Protein AF-A0A7C1E7D8-F1 (afdb_monomer)

Nearest PDB structures (foldseek):
  6buw-assembly2_Y2  TM=8.806E-01  e=8.235E-03  Thermus thermophilus HB8
  8fom-assembly2_Y2  TM=8.813E-01  e=1.867E-02  Thermus thermophilus HB8
  6nta-assembly1_R2  TM=8.692E-01  e=2.118E-02  Thermus thermophilus HB8
  4v8q-assembly1_A2  TM=8.624E-01  e=1.646E-02  Thermus thermophilus HB8
  4v7j-assembly2_B2  TM=8.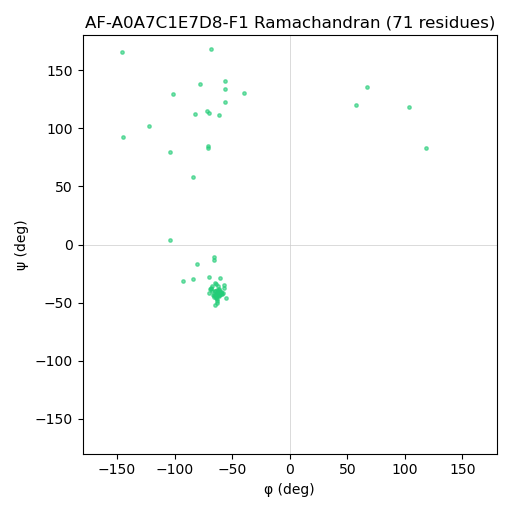790E-01  e=2.402E-02  Thermus thermophilus HB8

Sequence (73 aa):
MKKLTVEEVEQELEDARAEMWRLRFRAATEQLDNPMLTRHRRRDIARMLTVLKEHRDPNHPTVLASREGGSES

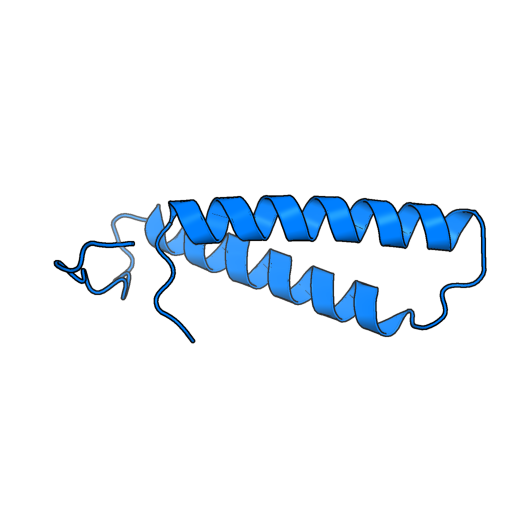Radius of gyration: 15.89 Å; Cα contacts (8 Å, |Δi|>4): 29; chains: 1; bounding box: 33×21×45 Å

Secondary structure (DSSP, 8-state):
-----HHHHHHHHHHHHHHHHHHHHHHHHS--S-HHHHHHHHHHHHHHHHHHHHHH-TTS-------------

Structure (mmCIF, N/CA/C/O backbone):
data_AF-A0A7C1E7D8-F1
#
_entry.id   AF-A0A7C1E7D8-F1
#
loop_
_atom_site.group_PDB
_atom_site.id
_atom_site.type_symbol
_atom_site.label_atom_id
_atom_site.label_alt_id
_atom_site.label_comp_id
_atom_site.label_asym_id
_atom_site.label_entity_id
_atom_site.label_seq_id
_atom_site.pdbx_PDB_ins_code
_atom_site.Cartn_x
_atom_site.Cartn_y
_atom_site.Cartn_z
_atom_site.occupancy
_atom_site.B_iso_or_equiv
_atom_site.auth_seq_id
_atom_site.auth_comp_id
_atom_site.auth_asym_id
_atom_site.auth_atom_id
_atom_site.pdbx_PDB_model_num
ATOM 1 N N . MET A 1 1 ? -6.860 -16.727 7.713 1.00 48.62 1 MET A N 1
ATOM 2 C CA . MET A 1 1 ? -5.759 -15.741 7.707 1.00 48.62 1 MET A CA 1
ATOM 3 C C . MET A 1 1 ? -5.208 -15.679 9.115 1.00 48.62 1 MET A C 1
ATOM 5 O O . MET A 1 1 ? -6.004 -15.688 10.046 1.00 48.62 1 MET A O 1
ATOM 9 N N . LYS A 1 2 ? -3.882 -15.741 9.273 1.00 45.31 2 LYS A N 1
ATOM 10 C CA . LYS A 1 2 ? -3.238 -15.573 10.582 1.00 45.31 2 LYS A CA 1
ATOM 11 C C . LYS A 1 2 ? -3.683 -14.215 11.146 1.00 45.31 2 LYS A C 1
ATOM 13 O O . LYS A 1 2 ? -3.770 -13.257 10.384 1.00 45.31 2 LYS A O 1
ATOM 18 N N . LYS A 1 3 ? -4.080 -14.187 12.419 1.00 49.09 3 LYS A N 1
ATOM 19 C CA . LYS A 1 3 ? -4.562 -12.990 13.119 1.00 49.09 3 LYS A CA 1
ATOM 20 C C . LYS A 1 3 ? -3.361 -12.068 13.345 1.00 49.09 3 LYS A C 1
ATOM 22 O O . LYS A 1 3 ? -2.701 -12.209 14.363 1.00 49.09 3 LYS A O 1
ATOM 27 N N . LEU A 1 4 ? -3.041 -11.250 12.347 1.00 64.25 4 LEU A N 1
ATOM 28 C CA . LEU A 1 4 ? -1.989 -10.244 12.440 1.00 64.25 4 LEU A CA 1
ATOM 29 C C . LEU A 1 4 ? -2.533 -9.046 13.227 1.00 64.25 4 LEU A C 1
ATOM 31 O O . LEU A 1 4 ? -3.696 -8.668 13.031 1.00 64.25 4 LEU A O 1
ATOM 35 N N . THR A 1 5 ? -1.730 -8.483 14.126 1.00 78.12 5 THR A N 1
ATOM 36 C CA . THR A 1 5 ? -2.059 -7.217 14.790 1.00 78.12 5 THR A CA 1
ATOM 37 C C . THR A 1 5 ? -2.004 -6.068 13.787 1.00 78.12 5 THR A C 1
ATOM 39 O O . THR A 1 5 ? -1.531 -6.213 12.659 1.00 78.12 5 THR A O 1
ATOM 42 N N . VAL A 1 6 ? -2.517 -4.908 14.185 1.00 78.25 6 VAL A N 1
ATOM 43 C CA . VAL A 1 6 ? -2.477 -3.703 13.349 1.00 78.25 6 VAL A CA 1
ATOM 44 C C . VAL A 1 6 ? -1.038 -3.343 13.002 1.00 78.25 6 VAL A C 1
ATOM 46 O O . VAL A 1 6 ? -0.766 -3.085 11.833 1.00 78.25 6 VAL A O 1
ATOM 49 N N . GLU A 1 7 ? -0.117 -3.421 13.969 1.00 80.06 7 GLU A N 1
ATOM 50 C CA . GLU A 1 7 ? 1.300 -3.139 13.725 1.00 80.06 7 GLU A CA 1
ATOM 51 C C . GLU A 1 7 ? 1.910 -4.119 12.715 1.00 80.06 7 GLU A C 1
ATOM 53 O O . GLU A 1 7 ? 2.655 -3.716 11.826 1.00 80.06 7 GLU A O 1
ATOM 58 N N . GLU A 1 8 ? 1.563 -5.406 12.792 1.00 81.62 8 GLU A N 1
ATOM 59 C CA . GLU A 1 8 ? 2.055 -6.401 11.835 1.00 81.62 8 GLU A CA 1
ATOM 60 C C . GLU A 1 8 ? 1.485 -6.178 10.423 1.00 81.62 8 GLU A C 1
ATOM 62 O O . GLU A 1 8 ? 2.187 -6.371 9.430 1.00 81.62 8 GLU A O 1
ATOM 67 N N . VAL A 1 9 ? 0.223 -5.744 10.310 1.00 84.62 9 VAL A N 1
ATOM 68 C CA . VAL A 1 9 ? -0.384 -5.377 9.019 1.00 84.62 9 VAL A CA 1
ATOM 69 C C . VAL A 1 9 ? 0.259 -4.112 8.447 1.00 84.62 9 VAL A C 1
ATOM 71 O O . VAL A 1 9 ? 0.446 -4.023 7.233 1.00 84.62 9 VAL A O 1
ATOM 74 N N . GLU A 1 10 ? 0.608 -3.138 9.288 1.00 84.94 10 GLU A N 1
ATOM 75 C CA . GLU A 1 10 ? 1.349 -1.944 8.872 1.00 84.94 10 GLU A CA 1
ATOM 76 C C . GLU A 1 10 ? 2.757 -2.298 8.386 1.00 84.94 10 GLU A C 1
ATOM 78 O O . GLU A 1 10 ? 3.161 -1.833 7.317 1.00 84.94 10 GLU A O 1
ATOM 83 N N . GLN A 1 11 ? 3.457 -3.185 9.096 1.00 88.88 11 GLN A N 1
ATOM 84 C CA . GLN A 1 1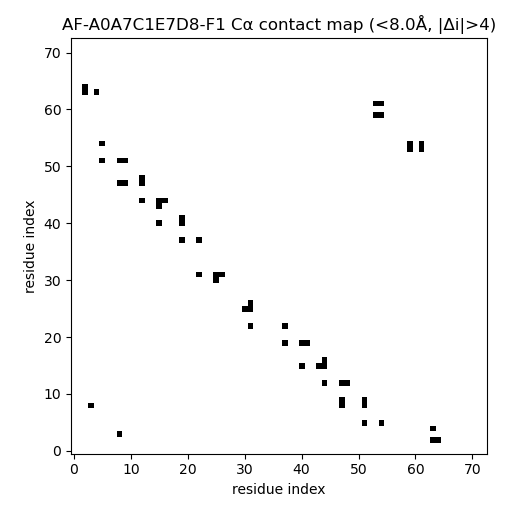1 ? 4.785 -3.653 8.706 1.00 88.88 11 GLN A CA 1
ATOM 85 C C . GLN A 1 11 ? 4.756 -4.411 7.368 1.00 88.88 11 GLN A C 1
ATOM 87 O O . GLN A 1 11 ? 5.511 -4.088 6.450 1.00 88.88 11 GLN A O 1
ATOM 92 N N . GLU A 1 12 ? 3.829 -5.360 7.204 1.00 87.38 12 GLU A N 1
ATOM 93 C CA . GLU A 1 12 ? 3.670 -6.119 5.953 1.00 87.38 12 GLU A CA 1
ATOM 94 C C . GLU A 1 12 ? 3.240 -5.208 4.787 1.00 87.38 12 GLU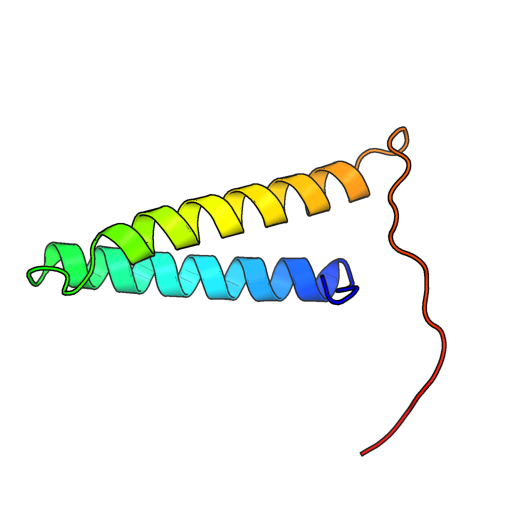 A C 1
ATOM 96 O O . GLU A 1 12 ? 3.638 -5.409 3.634 1.00 87.38 12 GLU A O 1
ATOM 101 N N . LEU A 1 13 ? 2.446 -4.165 5.060 1.00 88.44 13 LEU A N 1
ATOM 102 C CA . LEU A 1 13 ? 2.086 -3.156 4.067 1.00 88.44 13 LEU A CA 1
ATOM 103 C C . LEU A 1 13 ? 3.318 -2.384 3.581 1.00 88.44 13 LEU A C 1
ATOM 105 O O . LEU A 1 13 ? 3.418 -2.085 2.384 1.00 88.44 13 LEU A O 1
ATOM 109 N N . GLU A 1 14 ? 4.231 -2.041 4.483 1.00 90.69 14 GLU A N 1
ATOM 110 C CA . GLU A 1 14 ? 5.464 -1.334 4.157 1.00 90.69 14 GLU A CA 1
ATOM 111 C C . GLU A 1 14 ? 6.390 -2.205 3.295 1.00 90.69 14 GLU A C 1
ATOM 113 O O . GLU A 1 14 ? 6.823 -1.780 2.215 1.00 90.69 14 GLU A O 1
ATOM 118 N N . ASP A 1 15 ? 6.554 -3.474 3.666 1.00 90.75 15 ASP A N 1
ATOM 119 C CA . ASP A 1 15 ? 7.317 -4.459 2.896 1.00 90.75 15 ASP A CA 1
ATOM 120 C C . ASP A 1 15 ? 6.710 -4.705 1.508 1.00 90.75 15 ASP A C 1
ATOM 122 O O . ASP A 1 15 ? 7.410 -4.721 0.486 1.00 90.75 15 ASP A O 1
ATOM 126 N N . ALA A 1 16 ? 5.382 -4.823 1.424 1.00 89.19 16 ALA A N 1
ATOM 127 C CA . ALA A 1 16 ? 4.682 -4.986 0.155 1.00 89.19 16 ALA A CA 1
ATOM 128 C C . ALA A 1 16 ? 4.840 -3.760 -0.761 1.00 89.19 16 ALA A C 1
ATOM 130 O O . ALA A 1 16 ? 4.917 -3.911 -1.987 1.00 89.19 16 ALA A O 1
ATOM 131 N N . ARG A 1 17 ? 4.915 -2.545 -0.200 1.00 89.25 17 ARG A N 1
ATOM 132 C CA . ARG A 1 17 ? 5.200 -1.313 -0.957 1.00 89.25 17 ARG A CA 1
ATOM 133 C C . ARG A 1 17 ? 6.642 -1.273 -1.451 1.00 89.25 17 ARG A C 1
ATOM 135 O O . ARG A 1 17 ? 6.858 -0.909 -2.610 1.00 89.25 17 ARG A O 1
ATOM 142 N N . ALA A 1 18 ? 7.605 -1.672 -0.624 1.00 91.56 18 ALA A N 1
ATOM 143 C CA . ALA A 1 18 ? 9.005 -1.764 -1.026 1.00 91.56 18 ALA A CA 1
ATOM 144 C C . ALA A 1 18 ? 9.185 -2.772 -2.173 1.00 91.56 18 ALA A C 1
ATOM 146 O O . ALA A 1 18 ? 9.822 -2.468 -3.184 1.00 91.56 18 ALA A O 1
ATOM 147 N N . GLU A 1 19 ? 8.542 -3.938 -2.082 1.00 88.56 19 GLU A N 1
ATOM 148 C CA . GLU A 1 19 ? 8.576 -4.939 -3.148 1.00 88.56 19 GLU A CA 1
ATOM 149 C C . GLU A 1 19 ? 7.889 -4.440 -4.426 1.00 88.56 19 GLU A C 1
ATOM 151 O O . GLU A 1 19 ? 8.408 -4.618 -5.526 1.00 88.56 19 GLU A O 1
ATOM 156 N N . MET A 1 20 ? 6.763 -3.729 -4.305 1.00 88.00 20 MET A N 1
ATOM 157 C CA . MET A 1 20 ? 6.113 -3.071 -5.443 1.00 88.00 20 MET A CA 1
ATOM 158 C C . MET A 1 20 ? 7.049 -2.079 -6.139 1.00 88.00 20 MET A C 1
ATOM 160 O O . MET A 1 20 ? 7.075 -2.012 -7.369 1.00 88.00 20 MET A O 1
ATOM 164 N N . TRP A 1 21 ? 7.813 -1.302 -5.370 1.00 90.38 21 TRP A N 1
ATOM 165 C CA . TRP A 1 21 ? 8.785 -0.362 -5.916 1.00 90.38 21 TRP A CA 1
ATOM 166 C C . TRP A 1 21 ? 9.900 -1.095 -6.665 1.00 90.38 21 TRP A C 1
ATOM 168 O O . TRP A 1 21 ? 10.175 -0.752 -7.812 1.00 90.38 21 TRP A O 1
ATOM 178 N N . ARG A 1 22 ? 10.455 -2.171 -6.090 1.00 88.06 22 ARG A N 1
ATOM 179 C CA . ARG A 1 22 ? 11.455 -3.027 -6.756 1.00 88.06 22 ARG A CA 1
ATOM 180 C C . ARG A 1 22 ? 10.922 -3.656 -8.039 1.00 88.06 22 ARG A C 1
ATOM 182 O O . ARG A 1 22 ? 11.630 -3.692 -9.040 1.00 88.06 22 ARG A O 1
ATOM 189 N N . LEU A 1 23 ? 9.681 -4.147 -8.033 1.00 85.50 23 LEU A N 1
ATOM 190 C CA . LEU A 1 23 ? 9.038 -4.716 -9.221 1.00 85.50 23 LEU A CA 1
ATOM 191 C C . LEU A 1 23 ? 8.822 -3.658 -10.303 1.00 85.50 23 LEU A C 1
ATOM 193 O O . LEU A 1 23 ? 9.054 -3.941 -11.471 1.00 85.50 23 LEU A O 1
ATOM 197 N N . ARG A 1 24 ? 8.422 -2.435 -9.936 1.00 84.62 24 ARG A N 1
ATOM 198 C CA . ARG A 1 24 ? 8.282 -1.316 -10.884 1.00 84.62 24 ARG A CA 1
ATOM 199 C C . ARG A 1 24 ? 9.625 -0.841 -11.425 1.00 84.62 24 ARG A C 1
ATOM 201 O O . ARG A 1 24 ? 9.704 -0.528 -12.606 1.00 84.62 24 ARG A O 1
ATOM 208 N N . PHE A 1 25 ? 10.651 -0.809 -10.582 1.00 87.06 25 PHE A N 1
ATOM 209 C CA . PHE A 1 25 ? 12.007 -0.459 -10.983 1.00 87.06 25 PHE A CA 1
ATOM 210 C C . PHE A 1 25 ? 12.544 -1.477 -11.993 1.00 87.06 25 PHE A C 1
ATOM 212 O O . PHE A 1 25 ? 12.918 -1.095 -13.096 1.00 87.06 25 PHE A O 1
ATOM 219 N N . ARG A 1 26 ? 12.440 -2.776 -11.676 1.00 82.75 26 ARG A N 1
ATOM 220 C CA . ARG A 1 26 ? 12.805 -3.866 -12.593 1.00 82.75 26 ARG A CA 1
ATOM 221 C C . ARG A 1 26 ? 11.998 -3.845 -13.887 1.00 82.75 26 ARG A C 1
ATOM 223 O O . ARG A 1 26 ? 12.585 -4.013 -14.939 1.00 82.75 26 ARG A O 1
ATOM 230 N N . ALA A 1 27 ? 10.693 -3.570 -13.830 1.00 81.88 27 ALA A N 1
ATOM 231 C CA . ALA A 1 27 ? 9.844 -3.437 -15.021 1.00 81.88 27 ALA A CA 1
ATOM 232 C C . ALA A 1 27 ? 10.275 -2.317 -15.976 1.00 81.88 27 ALA A C 1
ATOM 234 O O . ALA A 1 27 ? 9.943 -2.356 -17.158 1.00 81.88 27 ALA A O 1
ATOM 235 N N . ALA A 1 28 ? 10.898 -1.269 -15.434 1.00 79.94 28 ALA A N 1
ATOM 236 C CA . ALA A 1 28 ? 11.359 -0.124 -16.204 1.00 79.94 28 ALA A CA 1
ATOM 237 C C . ALA A 1 28 ? 12.740 -0.374 -16.824 1.00 79.94 28 ALA A C 1
ATOM 239 O O . ALA A 1 28 ? 13.033 0.186 -17.877 1.00 79.94 28 ALA A O 1
ATOM 240 N N . THR A 1 29 ? 13.576 -1.195 -16.181 1.00 80.00 29 THR A N 1
ATOM 241 C CA . THR A 1 29 ? 14.930 -1.519 -16.650 1.00 80.00 29 THR A CA 1
ATOM 242 C C . THR A 1 29 ? 14.983 -2.779 -17.514 1.00 80.00 29 THR A C 1
ATOM 244 O O . THR A 1 29 ? 15.813 -2.854 -18.412 1.00 80.00 29 THR A O 1
ATOM 247 N N . GLU A 1 30 ? 14.109 -3.756 -17.267 1.00 75.50 30 GLU A N 1
ATOM 248 C CA . GLU A 1 30 ? 14.069 -5.064 -17.928 1.00 75.50 30 GLU A CA 1
ATOM 249 C C . GLU A 1 30 ? 12.627 -5.577 -18.091 1.00 75.50 30 GLU A C 1
ATOM 251 O O . GLU A 1 30 ? 11.668 -5.087 -17.485 1.00 75.50 30 GLU A O 1
ATOM 256 N N . GLN A 1 31 ? 12.456 -6.600 -18.929 1.00 67.44 31 GLN A N 1
ATOM 257 C CA . GLN A 1 31 ? 11.169 -7.261 -19.105 1.00 67.44 31 GLN A CA 1
ATOM 258 C C . GLN A 1 31 ? 10.857 -8.094 -17.852 1.00 67.44 31 GLN A C 1
ATOM 260 O O . GLN A 1 31 ? 11.565 -9.036 -17.523 1.00 67.44 31 GLN A O 1
ATOM 265 N N . LEU A 1 32 ? 9.803 -7.714 -17.127 1.00 69.12 32 LEU A N 1
ATOM 266 C CA . LEU A 1 32 ? 9.348 -8.403 -15.915 1.00 69.12 32 LEU A CA 1
ATOM 267 C C . LEU A 1 32 ? 9.055 -9.887 -16.202 1.00 69.12 32 LEU A C 1
ATOM 269 O O . LEU A 1 32 ? 8.156 -10.175 -16.993 1.00 69.12 32 LEU A O 1
ATOM 273 N N . ASP A 1 33 ? 9.710 -10.801 -15.479 1.00 69.25 33 ASP A N 1
ATOM 274 C CA . ASP A 1 33 ? 9.487 -12.253 -15.618 1.00 69.25 33 ASP A CA 1
ATOM 275 C C . ASP A 1 33 ? 8.022 -12.655 -15.394 1.00 69.25 33 ASP A C 1
ATOM 277 O O . ASP A 1 33 ? 7.501 -13.567 -16.035 1.00 69.25 33 ASP A O 1
ATOM 281 N N . ASN A 1 34 ? 7.324 -11.970 -14.478 1.00 76.94 34 ASN A N 1
ATOM 282 C CA . ASN A 1 34 ? 5.914 -12.236 -14.212 1.00 76.94 34 ASN A CA 1
ATOM 283 C C . ASN A 1 34 ? 5.112 -10.963 -13.865 1.00 76.94 34 ASN A C 1
ATOM 285 O O . ASN A 1 34 ? 4.975 -10.600 -12.691 1.00 76.94 34 ASN A O 1
ATOM 289 N N . PRO A 1 35 ? 4.485 -10.302 -14.856 1.00 77.19 35 PRO A N 1
ATOM 290 C CA . PRO A 1 35 ? 3.666 -9.110 -14.628 1.00 77.19 35 PRO A CA 1
ATOM 291 C C . PRO A 1 35 ? 2.386 -9.377 -13.811 1.00 7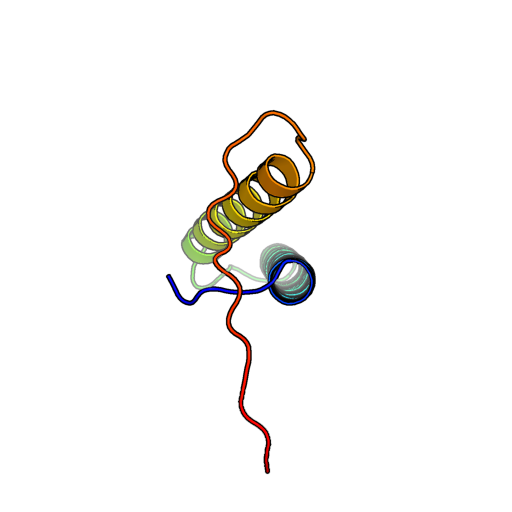7.19 35 PRO A C 1
ATOM 293 O O . PRO A 1 35 ? 1.758 -8.430 -13.320 1.00 77.19 35 PRO A O 1
ATOM 296 N N . MET A 1 36 ? 1.976 -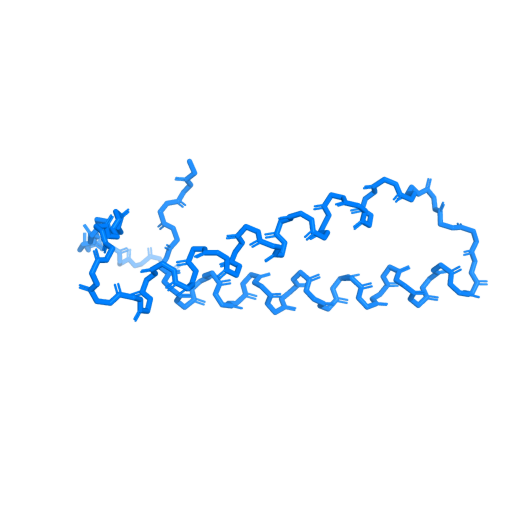10.640 -13.622 1.00 84.25 36 MET A N 1
ATOM 297 C CA . MET A 1 36 ? 0.847 -10.966 -12.742 1.00 84.25 36 MET A CA 1
ATOM 298 C C . MET A 1 36 ? 1.182 -10.754 -11.265 1.00 84.25 36 MET A C 1
ATOM 300 O O . MET A 1 36 ? 0.282 -10.408 -10.494 1.00 84.25 36 MET A O 1
ATOM 304 N N . LEU A 1 37 ? 2.455 -10.878 -10.876 1.00 81.06 37 LEU A N 1
ATOM 305 C CA . LEU A 1 37 ? 2.893 -10.685 -9.493 1.00 81.06 37 LEU A CA 1
ATOM 306 C C . LEU A 1 37 ? 2.622 -9.250 -9.019 1.00 81.06 37 LEU A C 1
ATOM 308 O O . LEU A 1 37 ? 2.077 -9.040 -7.937 1.00 81.06 37 LEU A O 1
ATOM 312 N N . THR A 1 38 ? 2.866 -8.262 -9.883 1.00 82.94 38 THR A N 1
ATOM 313 C CA . THR A 1 38 ? 2.538 -6.849 -9.638 1.00 82.94 38 THR A CA 1
ATOM 314 C C . THR A 1 38 ? 1.036 -6.646 -9.417 1.00 82.94 38 THR A C 1
ATOM 316 O O . THR A 1 38 ? 0.622 -5.900 -8.530 1.00 82.94 38 THR A O 1
ATOM 319 N N . ARG A 1 39 ? 0.180 -7.327 -10.192 1.00 85.75 39 ARG A N 1
ATOM 320 C CA . ARG A 1 39 ? -1.280 -7.264 -9.993 1.00 85.75 39 ARG A CA 1
ATOM 321 C C . ARG A 1 39 ? -1.709 -7.910 -8.676 1.00 85.75 39 ARG A C 1
ATOM 323 O O . ARG A 1 39 ? -2.593 -7.366 -8.016 1.00 85.75 39 ARG A O 1
ATOM 330 N N . HIS A 1 40 ? -1.104 -9.035 -8.300 1.00 87.06 40 HIS A N 1
ATOM 331 C CA . HIS A 1 40 ? -1.392 -9.713 -7.038 1.00 87.06 40 HIS A CA 1
ATOM 332 C C . HIS A 1 40 ? -0.987 -8.844 -5.844 1.00 87.06 40 HIS A C 1
ATOM 334 O O . HIS A 1 40 ? -1.842 -8.487 -5.037 1.00 87.06 40 HIS A O 1
ATOM 340 N 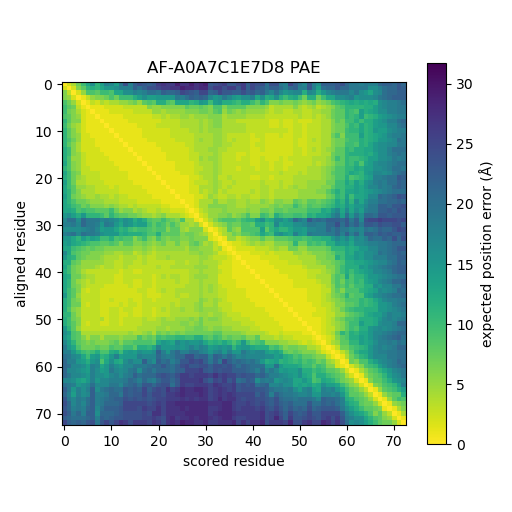N . ARG A 1 41 ? 0.258 -8.346 -5.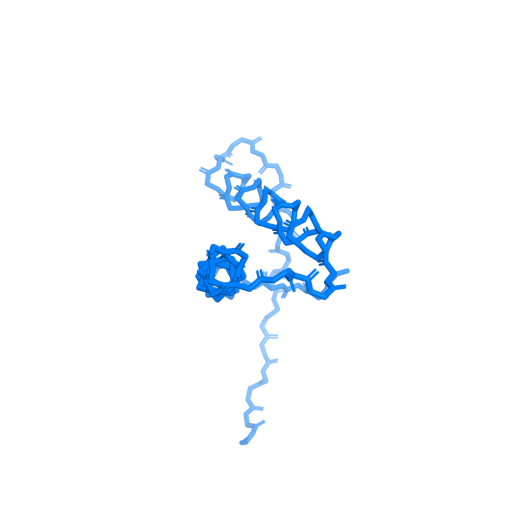832 1.00 85.44 41 ARG A N 1
ATOM 341 C CA . ARG A 1 41 ? 0.756 -7.448 -4.782 1.00 85.44 41 ARG A CA 1
ATOM 342 C C . ARG A 1 41 ? -0.083 -6.179 -4.628 1.00 85.44 41 ARG A C 1
ATOM 344 O O . ARG A 1 41 ? -0.327 -5.742 -3.509 1.00 85.44 41 ARG A O 1
ATOM 351 N N . ARG A 1 42 ? -0.595 -5.603 -5.725 1.00 87.75 42 ARG A N 1
ATOM 352 C CA . ARG A 1 42 ? -1.535 -4.467 -5.652 1.00 87.75 42 ARG A CA 1
ATOM 353 C C . ARG A 1 42 ? -2.833 -4.817 -4.920 1.00 87.75 42 ARG A C 1
ATOM 355 O O . ARG A 1 42 ? -3.353 -3.967 -4.203 1.00 87.75 42 ARG A O 1
ATOM 362 N N . ARG A 1 43 ? -3.375 -6.026 -5.114 1.00 88.38 43 ARG A N 1
ATOM 363 C CA . ARG A 1 43 ? -4.578 -6.474 -4.392 1.00 88.38 43 ARG A CA 1
ATOM 364 C C . ARG A 1 43 ? -4.295 -6.711 -2.918 1.00 88.38 43 ARG A C 1
ATOM 366 O O . ARG A 1 43 ? -5.141 -6.361 -2.106 1.00 88.38 43 ARG A O 1
ATOM 373 N N . ASP A 1 44 ? -3.137 -7.261 -2.579 1.00 86.44 44 ASP A N 1
ATOM 374 C CA . ASP A 1 44 ? -2.784 -7.503 -1.179 1.00 86.44 44 ASP A CA 1
ATOM 375 C C . ASP A 1 44 ? -2.615 -6.185 -0.421 1.00 86.44 44 ASP A C 1
ATOM 377 O O . ASP A 1 44 ? -3.211 -6.017 0.638 1.00 86.44 44 ASP A O 1
ATOM 381 N N . ILE A 1 45 ? -1.940 -5.197 -1.023 1.00 88.94 45 ILE A N 1
ATOM 382 C CA . ILE A 1 45 ? -1.867 -3.825 -0.493 1.00 88.94 45 ILE A CA 1
ATOM 383 C C . ILE A 1 45 ? -3.267 -3.241 -0.276 1.00 88.94 45 ILE A C 1
ATOM 385 O O . ILE A 1 45 ? -3.538 -2.664 0.774 1.00 88.94 45 ILE A O 1
ATOM 389 N N . ALA A 1 46 ? -4.173 -3.397 -1.247 1.00 89.12 46 ALA A N 1
ATOM 390 C CA . ALA A 1 46 ? -5.538 -2.890 -1.120 1.00 89.12 46 ALA A CA 1
ATOM 391 C C . ALA A 1 46 ? -6.301 -3.559 0.035 1.00 89.12 46 ALA A C 1
ATOM 393 O O . ALA A 1 46 ? -6.976 -2.866 0.788 1.00 89.12 46 ALA A O 1
ATOM 394 N N . ARG A 1 47 ? -6.157 -4.878 0.216 1.00 87.31 47 ARG A N 1
ATOM 395 C CA . ARG A 1 47 ? -6.775 -5.607 1.335 1.00 87.31 47 ARG A CA 1
ATOM 396 C C . ARG A 1 47 ? -6.227 -5.157 2.684 1.00 87.31 47 ARG A C 1
ATOM 398 O O . ARG A 1 47 ? -7.016 -4.916 3.587 1.00 87.31 47 ARG A O 1
ATOM 405 N N . MET A 1 48 ? -4.908 -5.008 2.809 1.00 85.75 48 MET A N 1
ATOM 406 C CA . MET A 1 48 ? -4.278 -4.534 4.047 1.00 85.75 48 MET A CA 1
ATOM 407 C C . MET A 1 48 ? -4.755 -3.125 4.407 1.00 85.75 48 MET A C 1
ATOM 409 O O . MET A 1 48 ? -5.151 -2.879 5.540 1.00 85.75 48 MET A O 1
ATOM 413 N N . LEU A 1 49 ? -4.832 -2.220 3.425 1.00 86.00 49 LEU A N 1
ATOM 414 C CA . LEU A 1 49 ? -5.385 -0.878 3.629 1.00 86.00 49 LEU A CA 1
ATOM 415 C C . LEU A 1 49 ? -6.859 -0.899 4.053 1.00 86.00 49 LEU A C 1
ATOM 417 O O . LEU A 1 49 ? -7.257 -0.083 4.881 1.00 86.00 49 LEU A O 1
ATOM 421 N N . THR A 1 50 ? -7.666 -1.810 3.503 1.00 88.50 50 THR A N 1
ATOM 422 C CA . THR A 1 50 ? -9.060 -1.989 3.928 1.00 88.50 50 THR A CA 1
ATOM 423 C C . THR A 1 50 ? -9.140 -2.443 5.382 1.00 88.50 50 THR A C 1
ATOM 425 O O . THR A 1 50 ? -9.857 -1.813 6.148 1.00 88.50 50 THR A O 1
ATOM 428 N N . VAL A 1 51 ? -8.351 -3.442 5.784 1.00 84.00 51 VAL A N 1
ATOM 429 C CA . VAL A 1 51 ? -8.317 -3.938 7.172 1.00 84.00 51 VAL A CA 1
ATOM 430 C C . VAL A 1 51 ? -7.877 -2.843 8.149 1.00 84.00 51 VAL A C 1
ATOM 432 O O . VAL A 1 51 ? -8.506 -2.656 9.187 1.00 84.00 51 VAL A O 1
ATOM 435 N N . LEU A 1 52 ? -6.847 -2.062 7.805 1.00 83.19 52 LEU A N 1
ATOM 436 C CA . LEU A 1 52 ? -6.405 -0.927 8.628 1.00 83.19 52 LEU A CA 1
ATOM 437 C C . LEU A 1 52 ? -7.482 0.158 8.738 1.00 83.19 52 LEU A C 1
ATOM 439 O O . LEU A 1 52 ? -7.677 0.753 9.797 1.00 83.19 52 LEU A O 1
ATOM 443 N N . LYS A 1 53 ? -8.203 0.423 7.644 1.00 84.38 53 LYS A N 1
ATOM 444 C CA . LYS A 1 53 ? -9.301 1.392 7.635 1.00 84.38 53 LYS A CA 1
ATOM 445 C C . LYS A 1 53 ? -10.472 0.922 8.495 1.00 84.38 53 LYS A C 1
ATOM 447 O O . LYS A 1 53 ? -11.018 1.733 9.232 1.00 84.38 53 LYS A O 1
ATOM 452 N N . GLU A 1 54 ? -10.833 -0.353 8.399 1.00 81.00 54 GLU A N 1
ATOM 453 C CA . GLU A 1 54 ? -11.869 -0.987 9.221 1.00 81.00 54 GLU A CA 1
ATOM 454 C C . GLU A 1 54 ? -11.500 -0.939 10.706 1.00 81.00 54 GLU A C 1
ATOM 456 O O . GLU A 1 54 ? -12.343 -0.583 11.520 1.00 81.00 54 GLU A O 1
ATOM 461 N N . HIS A 1 55 ? -10.229 -1.172 11.048 1.00 75.69 55 HIS A N 1
ATOM 462 C CA . HIS A 1 55 ? -9.746 -1.046 12.423 1.00 75.69 55 HIS A CA 1
ATOM 463 C C . HIS A 1 55 ? -9.864 0.382 12.979 1.00 75.69 55 HIS A C 1
ATOM 465 O O . HIS A 1 55 ? -10.137 0.579 14.160 1.00 75.69 55 HIS A O 1
ATOM 471 N N . ARG A 1 56 ? -9.654 1.394 12.129 1.00 71.81 56 ARG A N 1
ATOM 472 C CA . ARG A 1 56 ? -9.724 2.809 12.517 1.00 71.81 56 ARG A CA 1
ATOM 473 C C . ARG A 1 56 ? -11.157 3.351 12.575 1.00 71.81 56 ARG A C 1
ATOM 475 O O . ARG A 1 56 ? -11.364 4.421 13.146 1.00 71.81 56 ARG A O 1
ATOM 482 N N . ASP A 1 57 ? -12.124 2.664 11.971 1.00 73.44 57 ASP A N 1
ATOM 483 C CA . ASP A 1 57 ? -13.530 3.063 11.997 1.00 73.44 57 ASP A CA 1
ATOM 484 C C . ASP A 1 57 ? -14.188 2.590 13.309 1.00 73.44 57 ASP A C 1
ATOM 486 O O . ASP A 1 57 ? -14.371 1.386 13.507 1.00 73.44 57 ASP A O 1
ATOM 490 N N . PRO A 1 58 ? -14.578 3.506 14.216 1.00 62.03 58 PRO A N 1
ATOM 491 C CA . PRO A 1 58 ? -15.154 3.144 15.511 1.00 62.03 58 PRO A CA 1
ATOM 492 C C . PRO A 1 58 ? -16.525 2.452 15.409 1.00 62.03 58 PRO A C 1
ATOM 494 O O . PRO A 1 58 ? -17.009 1.938 16.414 1.00 62.03 58 PRO A O 1
ATOM 497 N N . ASN A 1 59 ? -17.161 2.440 14.230 1.00 63.84 59 ASN A N 1
ATOM 498 C CA . ASN A 1 59 ? -18.479 1.841 14.002 1.00 63.84 59 ASN A CA 1
ATOM 499 C C . ASN A 1 59 ? -18.430 0.493 13.260 1.00 63.84 59 ASN A C 1
ATOM 501 O O . ASN A 1 59 ? -19.478 -0.073 12.939 1.00 63.84 59 ASN A O 1
ATOM 505 N N . HIS A 1 60 ? -17.237 -0.032 12.970 1.00 53.31 60 HIS A N 1
ATOM 506 C CA . HIS A 1 60 ? -17.075 -1.308 12.283 1.00 53.31 60 HIS A CA 1
ATOM 507 C C . HIS A 1 60 ? -16.724 -2.422 13.286 1.00 53.31 60 HIS A C 1
ATOM 509 O O . HIS A 1 60 ? -15.799 -2.242 14.082 1.00 53.31 60 HIS A O 1
ATOM 515 N N . PRO A 1 61 ? -17.418 -3.582 13.283 1.00 49.94 61 PRO A N 1
ATOM 516 C CA . PRO A 1 61 ? -17.109 -4.690 14.183 1.00 49.94 61 PRO A CA 1
ATOM 517 C C . PRO A 1 61 ? -15.789 -5.338 13.755 1.00 49.94 61 PRO A C 1
ATOM 519 O O . PRO A 1 61 ? -15.755 -6.322 13.019 1.00 49.94 61 PRO A O 1
ATOM 522 N N . THR A 1 62 ? -14.677 -4.756 14.192 1.00 56.22 62 THR A N 1
ATOM 523 C CA . THR A 1 62 ? -13.346 -5.246 13.856 1.00 56.22 62 THR A CA 1
ATOM 524 C C . THR A 1 62 ? -13.094 -6.567 14.573 1.00 56.22 62 THR A C 1
ATOM 526 O O . THR A 1 62 ? -12.979 -6.631 15.796 1.00 56.22 62 THR A O 1
ATOM 529 N N . VAL A 1 63 ? -12.991 -7.646 13.797 1.00 50.47 63 VAL A N 1
ATOM 530 C CA . VAL A 1 63 ? -12.735 -9.007 14.288 1.00 50.47 63 VAL A CA 1
ATOM 531 C C . VAL A 1 63 ? -11.230 -9.222 14.491 1.00 50.47 63 VAL A C 1
ATOM 533 O O . VAL A 1 63 ? -10.631 -10.116 13.898 1.00 50.47 63 VAL A O 1
ATOM 536 N N . LEU A 1 64 ? -10.586 -8.405 15.326 1.00 51.91 64 LEU A N 1
ATOM 537 C CA . LEU A 1 64 ? -9.220 -8.668 15.789 1.00 51.91 64 LEU A CA 1
ATOM 538 C C . LEU A 1 64 ? -9.300 -9.170 17.225 1.00 51.91 64 LEU A C 1
ATOM 540 O O . LEU A 1 64 ? -9.148 -8.437 18.193 1.00 51.91 64 LEU A O 1
ATOM 544 N N . ALA A 1 65 ? -9.632 -10.454 17.340 1.00 47.62 65 ALA A N 1
ATOM 545 C CA . ALA A 1 65 ? -9.649 -11.148 18.614 1.00 47.62 65 ALA A CA 1
ATOM 546 C C . ALA A 1 65 ? -8.237 -11.150 19.211 1.00 47.62 65 ALA A C 1
ATOM 548 O O . ALA A 1 65 ? -7.354 -11.845 18.696 1.00 47.62 65 ALA A O 1
ATOM 549 N N . SER A 1 66 ? -8.087 -10.399 20.302 1.00 46.41 66 SER A N 1
ATOM 550 C CA . SER A 1 66 ? -6.966 -10.420 21.230 1.00 46.41 66 SER A CA 1
ATOM 551 C C . SER A 1 66 ? -6.497 -11.849 21.470 1.00 46.41 66 SER A C 1
ATOM 553 O O . SER A 1 66 ? -7.295 -12.739 21.781 1.00 46.41 66 SER A O 1
ATOM 555 N N . ARG A 1 67 ? -5.194 -12.075 21.344 1.00 46.38 67 ARG A N 1
ATOM 556 C CA . ARG A 1 67 ? -4.567 -13.228 21.970 1.00 46.38 67 ARG A CA 1
ATOM 557 C C . ARG A 1 67 ? -3.481 -12.718 22.895 1.00 46.38 67 ARG A C 1
ATOM 559 O O . ARG A 1 67 ? -2.409 -12.318 22.463 1.00 46.38 67 ARG A O 1
ATOM 566 N N . GLU A 1 68 ? -3.831 -12.726 24.171 1.00 46.69 68 GLU A N 1
ATOM 567 C CA . GLU A 1 68 ? -2.881 -12.806 25.264 1.00 46.69 68 GLU A CA 1
ATOM 568 C C . GLU A 1 68 ? -2.010 -14.068 25.103 1.00 46.69 68 GLU A C 1
ATOM 570 O O . GLU A 1 68 ? -2.521 -15.138 24.757 1.00 46.69 68 GLU A O 1
ATOM 575 N N . GLY A 1 69 ? -0.714 -13.941 25.401 1.00 46.53 69 GLY A N 1
ATOM 576 C CA . GLY A 1 69 ? 0.109 -15.037 25.924 1.00 46.53 69 GLY A CA 1
ATOM 577 C C . GLY A 1 69 ? 1.084 -15.744 24.967 1.00 46.53 69 GLY A C 1
ATOM 578 O O . GLY A 1 69 ? 0.663 -16.456 24.054 1.00 46.53 69 GLY A O 1
ATOM 579 N N . GLY A 1 70 ? 2.379 -15.641 25.315 1.00 38.09 70 GLY A N 1
ATOM 580 C CA . GLY A 1 70 ? 3.484 -16.558 24.968 1.00 38.09 70 GLY A CA 1
ATOM 581 C C . GLY A 1 70 ? 4.586 -15.890 24.138 1.00 38.09 70 GLY A C 1
ATOM 582 O O . GLY A 1 70 ? 4.451 -15.828 22.924 1.00 38.09 70 GLY A O 1
ATOM 583 N N . SER A 1 71 ? 5.558 -15.169 24.710 1.00 44.81 71 SER A N 1
ATOM 584 C CA . SER A 1 71 ? 6.752 -15.651 25.442 1.00 44.81 71 SER A CA 1
ATOM 585 C C . SER A 1 71 ? 7.661 -16.594 24.637 1.00 44.81 71 SER A C 1
ATOM 587 O O . SER A 1 71 ? 7.243 -17.696 24.298 1.00 44.81 71 SER A O 1
ATOM 589 N N . GLU A 1 72 ? 8.919 -16.151 24.476 1.00 41.19 72 GLU A N 1
ATOM 590 C CA . GLU A 1 72 ? 10.157 -16.936 24.267 1.00 41.19 72 GLU A CA 1
ATOM 591 C C . GLU A 1 72 ? 10.274 -17.705 22.926 1.00 41.19 72 GLU A C 1
ATOM 593 O O . GLU A 1 72 ? 9.324 -18.311 22.453 1.00 41.19 72 GLU A O 1
ATOM 598 N N . SER A 1 73 ? 11.400 -17.705 22.204 1.00 41.78 73 SER A N 1
ATOM 599 C CA . SER A 1 73 ? 12.820 -17.505 22.541 1.00 41.78 73 SER A CA 1
ATOM 600 C C . SER A 1 73 ? 13.595 -16.904 21.365 1.00 41.78 73 SER A C 1
ATOM 602 O O . SER A 1 73 ? 13.136 -17.065 20.212 1.00 41.78 73 SER A O 1
#

Mean predicted aligned error: 10.07 Å

Solvent-accessible surface area (backbone atoms only — not comparable to full-atom values): 4614 Å² total; per-residue (Å²): 127,84,89,66,52,71,69,52,46,52,51,52,46,51,51,53,49,52,51,50,50,53,52,53,51,44,49,73,77,42,85,57,94,57,69,62,55,61,56,51,53,53,50,51,48,52,52,47,53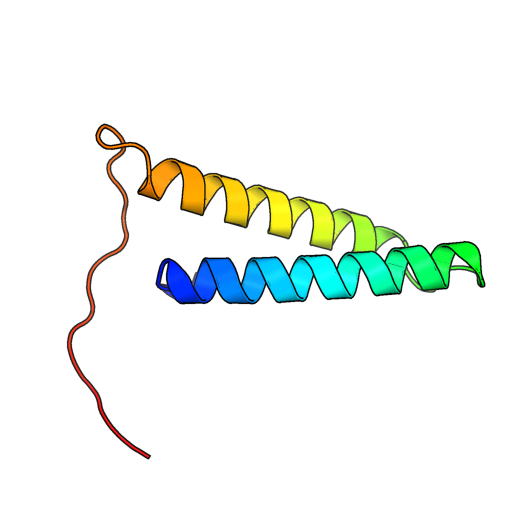,49,53,55,50,40,64,71,36,93,87,46,92,62,86,74,79,82,77,84,87,83,80,89,134

Foldseek 3Di:
DPLDDLVRLVVVLVVLVVVLVVQVVCVVVHPRPDPVVNVVSVVSNVVSVVLNVLVVDPPHPNPNDDDDDDDDD

pLDDT: mean 74.23, std 16.29, range [38.09, 91.56]